Protein AF-A0A5K1AN43-F1 (afdb_monomer_lite)

Foldseek 3Di:
DLVVVLVCLVVLVVCVVPDVVSPPRDDPVVSVVSVVVVVVVVVVVVVVVVVVVVVVVVVVD

pLDDT: mean 90.2, std 13.84, range [47.25, 98.06]

Organism: NCBI:txid210225

Secondary structure (DSSP, 8-state):
-HHHHHHTHHHHHHHHHH-TT---PPPHHHHHHHHHHHHHHHHHHHHHHHHHHHHTTGGG-

Sequence (61 aa):
MLRDALFYKDAFQHLAFVDANYTNLLSDDEWSYATTLCRFLKLFYNVTNIFSATRNITANM

Structure (mmCIF, N/CA/C/O backbone):
data_AF-A0A5K1AN43-F1
#
_entry.id   AF-A0A5K1AN43-F1
#
loop_
_atom_site.group_PDB
_atom_site.id
_atom_site.type_symbol
_atom_site.label_atom_id
_atom_site.label_alt_id
_atom_site.label_comp_id
_atom_site.label_asym_id
_atom_site.label_entity_id
_atom_site.label_seq_id
_atom_site.pdbx_PDB_ins_co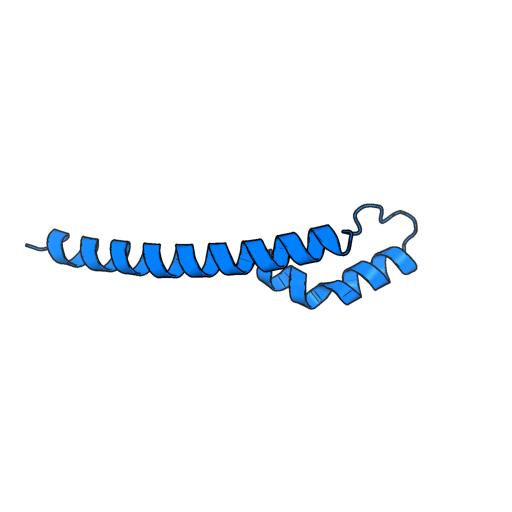de
_atom_site.Cartn_x
_atom_site.Cartn_y
_atom_site.Cartn_z
_atom_site.occupancy
_atom_site.B_iso_or_equiv
_atom_site.auth_seq_id
_atom_site.auth_comp_id
_atom_site.auth_asym_id
_atom_site.auth_atom_id
_atom_site.pdbx_PDB_model_num
ATOM 1 N N . MET A 1 1 ? -8.900 -4.511 -1.017 1.00 81.12 1 MET A N 1
ATOM 2 C CA . MET A 1 1 ? -8.418 -3.669 -2.138 1.00 81.12 1 MET A CA 1
ATOM 3 C C . MET A 1 1 ? -7.069 -3.011 -1.847 1.00 81.12 1 MET A C 1
ATOM 5 O O . MET A 1 1 ? -6.102 -3.486 -2.415 1.00 81.12 1 MET A O 1
ATOM 9 N N . LEU A 1 2 ? -6.930 -2.000 -0.969 1.00 92.12 2 LEU A N 1
ATOM 10 C CA . LEU A 1 2 ? -5.611 -1.355 -0.749 1.00 92.12 2 LEU A CA 1
ATOM 11 C C . LEU A 1 2 ? -4.608 -2.241 0.011 1.00 92.12 2 LEU A C 1
ATOM 13 O O . LEU A 1 2 ? -3.468 -2.383 -0.412 1.00 92.12 2 LEU A O 1
ATOM 17 N N . ARG A 1 3 ? -5.040 -2.881 1.107 1.00 94.00 3 ARG A N 1
ATOM 18 C CA . ARG A 1 3 ? -4.199 -3.828 1.863 1.00 94.00 3 ARG A CA 1
ATOM 19 C C . ARG A 1 3 ? -3.669 -4.950 0.971 1.00 94.00 3 ARG A C 1
ATOM 21 O O . ARG A 1 3 ? -2.526 -5.356 1.127 1.00 94.00 3 ARG A O 1
ATOM 28 N N . ASP A 1 4 ? -4.509 -5.431 0.061 1.00 94.25 4 ASP A N 1
ATOM 29 C CA . ASP A 1 4 ? -4.158 -6.530 -0.835 1.00 94.25 4 ASP A CA 1
ATOM 30 C C . ASP A 1 4 ? -3.145 -6.069 -1.891 1.00 94.25 4 ASP A C 1
ATOM 32 O O . ASP A 1 4 ? -2.188 -6.778 -2.175 1.00 94.25 4 ASP A O 1
ATOM 36 N N . ALA A 1 5 ? -3.289 -4.837 -2.394 1.00 94.62 5 ALA A N 1
ATOM 37 C CA . ALA A 1 5 ? -2.345 -4.232 -3.331 1.00 94.62 5 ALA A CA 1
ATOM 38 C C . ALA A 1 5 ? -0.918 -4.109 -2.764 1.00 94.62 5 ALA A C 1
ATOM 40 O O . ALA A 1 5 ? 0.037 -4.221 -3.527 1.00 94.62 5 ALA A O 1
ATOM 41 N N . LEU A 1 6 ? -0.753 -3.952 -1.441 1.00 96.06 6 LEU A N 1
ATOM 42 C CA . LEU A 1 6 ? 0.573 -3.927 -0.801 1.00 96.06 6 LEU A CA 1
ATOM 43 C C . LEU A 1 6 ? 1.361 -5.228 -1.022 1.00 96.06 6 LEU A C 1
ATOM 45 O O . LEU A 1 6 ? 2.580 -5.174 -1.159 1.00 96.06 6 LEU A O 1
ATOM 49 N N . PHE A 1 7 ? 0.691 -6.386 -1.096 1.00 96.06 7 PHE A N 1
ATOM 50 C CA . PHE A 1 7 ? 1.360 -7.666 -1.374 1.00 96.06 7 PHE A CA 1
ATOM 51 C C . PHE A 1 7 ? 1.894 -7.757 -2.805 1.00 96.06 7 PHE A C 1
ATOM 53 O O . PHE A 1 7 ? 2.786 -8.553 -3.075 1.00 96.06 7 PHE A O 1
ATOM 60 N N . TYR A 1 8 ? 1.360 -6.942 -3.713 1.00 96.19 8 TYR A N 1
ATOM 61 C CA . TYR A 1 8 ? 1.737 -6.922 -5.121 1.00 96.19 8 TYR A CA 1
ATOM 62 C C . TYR A 1 8 ? 2.709 -5.786 -5.457 1.00 96.19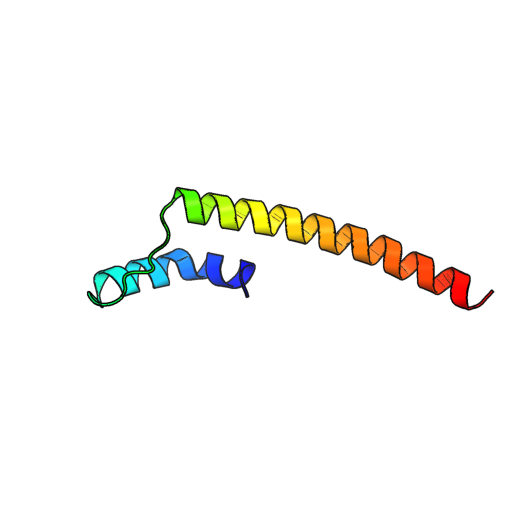 8 TYR A C 1
ATOM 64 O O . TYR A 1 8 ? 2.901 -5.508 -6.638 1.00 96.19 8 TYR A O 1
ATOM 72 N N . LYS A 1 9 ? 3.342 -5.138 -4.463 1.00 95.69 9 LYS A N 1
ATOM 73 C CA . LYS A 1 9 ? 4.316 -4.052 -4.693 1.00 95.69 9 LYS A CA 1
ATOM 74 C C . LYS A 1 9 ? 5.346 -4.425 -5.767 1.00 95.69 9 LYS A C 1
ATOM 76 O O . LYS A 1 9 ? 5.515 -3.681 -6.731 1.00 95.69 9 LYS A O 1
ATOM 81 N N . ASP A 1 10 ? 5.950 -5.603 -5.650 1.00 96.38 10 ASP A N 1
ATOM 82 C CA . ASP A 1 10 ? 6.969 -6.077 -6.594 1.00 96.38 10 ASP A CA 1
ATOM 83 C C . ASP A 1 10 ? 6.387 -6.335 -7.992 1.00 96.38 10 ASP A C 1
ATOM 85 O O . ASP A 1 10 ? 7.049 -6.102 -9.000 1.00 96.38 10 ASP A O 1
ATOM 89 N N . ALA A 1 11 ? 5.121 -6.755 -8.079 1.00 96.88 11 ALA A N 1
ATOM 90 C CA . ALA A 1 11 ? 4.437 -6.925 -9.358 1.00 96.88 11 ALA A CA 1
ATOM 91 C C . ALA A 1 11 ? 4.199 -5.574 -10.053 1.00 96.88 11 ALA A C 1
ATOM 93 O O . ALA A 1 11 ? 4.380 -5.479 -11.264 1.00 96.88 11 ALA A O 1
ATOM 94 N N . PHE A 1 12 ? 3.865 -4.515 -9.306 1.00 96.56 12 PHE A N 1
ATOM 95 C CA . PHE A 1 12 ? 3.767 -3.158 -9.857 1.00 96.56 12 PHE A CA 1
ATOM 96 C C . PHE A 1 12 ? 5.130 -2.616 -10.302 1.00 96.56 12 PHE A C 1
ATOM 98 O O . PHE A 1 12 ? 5.217 -1.982 -11.352 1.00 96.56 12 PHE A O 1
ATOM 105 N N . GLN A 1 13 ? 6.197 -2.892 -9.547 1.00 96.56 13 GLN A N 1
ATOM 106 C CA . GLN A 1 13 ? 7.563 -2.542 -9.952 1.00 96.56 13 GLN A CA 1
ATOM 107 C C . GLN A 1 13 ? 7.974 -3.276 -11.232 1.00 96.56 13 GLN A C 1
ATOM 109 O O . GLN A 1 13 ? 8.522 -2.665 -12.148 1.00 96.56 13 GLN A O 1
ATOM 114 N N . HIS A 1 14 ? 7.668 -4.571 -11.326 1.00 97.38 14 HIS A N 1
ATOM 115 C CA . HIS A 1 14 ? 7.935 -5.350 -12.527 1.00 97.38 14 HIS A CA 1
ATOM 116 C C . HIS A 1 14 ? 7.120 -4.848 -13.724 1.00 97.38 14 HIS A C 1
ATOM 118 O O . HIS A 1 14 ? 7.668 -4.723 -14.815 1.00 97.38 14 HIS A O 1
ATOM 124 N N . LEU A 1 15 ? 5.847 -4.490 -13.522 1.00 97.25 15 LEU A N 1
ATOM 125 C CA . LEU A 1 15 ? 5.003 -3.908 -14.565 1.00 97.25 15 LEU A CA 1
ATOM 126 C C . LEU A 1 15 ? 5.601 -2.608 -15.117 1.00 97.25 15 LEU A C 1
ATOM 128 O O . LEU A 1 15 ? 5.711 -2.465 -16.328 1.00 97.25 15 LEU A O 1
ATOM 132 N N . ALA A 1 16 ? 6.057 -1.710 -14.242 1.00 96.38 16 ALA A N 1
ATOM 133 C CA . ALA A 1 16 ? 6.729 -0.474 -14.648 1.00 96.38 16 ALA A CA 1
ATOM 134 C C . ALA A 1 16 ? 8.042 -0.713 -15.407 1.00 96.38 16 ALA A C 1
ATOM 136 O O . ALA A 1 16 ? 8.462 0.123 -16.202 1.00 96.38 16 ALA A O 1
ATOM 137 N N . PHE A 1 17 ? 8.699 -1.849 -15.162 1.00 96.12 17 PHE A N 1
ATOM 138 C CA . PHE A 1 17 ? 9.902 -2.238 -15.886 1.00 96.12 17 PHE A CA 1
ATOM 139 C C . PHE A 1 17 ? 9.595 -2.773 -17.294 1.00 96.12 17 PHE A C 1
ATOM 141 O O . PHE A 1 17 ? 10.351 -2.495 -18.222 1.00 96.12 17 PHE A O 1
ATOM 148 N N . VAL A 1 18 ? 8.516 -3.547 -17.465 1.00 97.94 18 VAL A N 1
ATOM 149 C CA . VAL A 1 18 ? 8.195 -4.203 -18.749 1.00 97.94 18 VAL A CA 1
ATOM 150 C C . VAL A 1 18 ? 7.285 -3.379 -19.661 1.00 97.94 18 VAL A C 1
ATOM 152 O O . VAL A 1 18 ? 7.369 -3.525 -20.879 1.00 97.94 18 VAL A O 1
ATOM 155 N N . ASP A 1 19 ? 6.425 -2.524 -19.105 1.00 97.81 19 ASP A N 1
ATOM 156 C CA . ASP A 1 19 ? 5.500 -1.673 -19.854 1.00 97.81 19 ASP A CA 1
ATOM 157 C C . ASP A 1 19 ? 5.850 -0.196 -19.663 1.00 97.81 19 ASP A C 1
ATOM 159 O O . ASP A 1 19 ? 5.522 0.424 -18.653 1.00 97.81 19 ASP A O 1
ATOM 163 N N . ALA A 1 20 ? 6.475 0.394 -20.682 1.00 95.31 20 ALA A N 1
ATOM 164 C CA . ALA A 1 20 ? 6.860 1.802 -20.679 1.00 95.31 20 ALA A CA 1
ATOM 165 C C . ALA A 1 20 ? 5.663 2.775 -20.638 1.00 95.31 20 ALA A C 1
ATOM 167 O O . ALA A 1 20 ? 5.849 3.949 -20.322 1.00 95.31 20 ALA A O 1
ATOM 168 N N . ASN A 1 21 ? 4.442 2.320 -20.952 1.00 97.56 21 ASN A N 1
ATOM 169 C CA . ASN A 1 21 ? 3.239 3.150 -20.851 1.00 97.56 21 ASN A CA 1
ATOM 170 C C . ASN A 1 21 ? 2.667 3.178 -19.426 1.00 97.56 21 ASN A C 1
ATOM 172 O O . ASN A 1 21 ? 1.809 4.013 -19.122 1.00 97.56 21 ASN A O 1
ATOM 176 N N . TYR A 1 22 ? 3.132 2.294 -18.540 1.00 96.94 22 TYR A N 1
ATOM 177 C CA . TYR A 1 22 ? 2.711 2.275 -17.149 1.00 96.94 22 TYR A CA 1
ATOM 178 C C . TYR A 1 22 ? 3.405 3.393 -16.359 1.00 96.94 22 TYR A C 1
ATOM 180 O O . TYR A 1 22 ? 4.535 3.263 -15.896 1.00 96.94 22 TYR A O 1
ATOM 188 N N . THR A 1 23 ? 2.703 4.513 -16.180 1.00 94.38 23 THR A N 1
ATOM 189 C CA . THR A 1 23 ? 3.238 5.726 -15.530 1.00 94.38 23 THR A CA 1
ATOM 190 C C . THR A 1 23 ? 2.782 5.910 -14.080 1.00 94.38 23 THR A C 1
ATOM 192 O O . THR A 1 23 ? 3.167 6.875 -13.426 1.00 94.38 23 THR A O 1
ATOM 195 N N . ASN A 1 24 ? 1.985 4.982 -13.543 1.00 92.31 24 ASN A N 1
ATOM 196 C CA . ASN A 1 24 ? 1.377 5.081 -12.210 1.00 92.31 24 ASN A CA 1
ATOM 197 C C . ASN A 1 24 ? 2.119 4.271 -11.133 1.00 92.31 24 ASN A C 1
ATOM 199 O O . ASN A 1 24 ? 1.501 3.777 -10.187 1.00 92.31 24 ASN A O 1
ATOM 203 N N . LEU A 1 25 ? 3.435 4.095 -11.265 1.00 95.69 25 LEU A N 1
ATOM 204 C CA . LEU A 1 25 ? 4.221 3.459 -10.211 1.00 95.69 25 LEU A CA 1
ATOM 205 C C . LEU A 1 25 ? 4.304 4.381 -8.991 1.00 95.69 25 LEU A C 1
ATOM 207 O O . LEU A 1 25 ? 4.744 5.522 -9.096 1.00 95.69 25 LEU A O 1
ATOM 211 N N . LEU A 1 26 ? 3.918 3.855 -7.831 1.00 96.25 26 LEU A N 1
ATOM 212 C CA . LEU A 1 26 ? 4.078 4.556 -6.563 1.00 96.25 26 LEU A CA 1
ATOM 213 C C . LEU A 1 26 ? 5.551 4.584 -6.137 1.00 96.25 26 LEU A C 1
ATOM 215 O O . LEU A 1 26 ? 6.263 3.580 -6.245 1.00 96.25 26 LEU A O 1
ATOM 219 N N . SER A 1 27 ? 5.967 5.717 -5.585 1.00 96.69 27 SER A N 1
ATOM 220 C CA . SER A 1 27 ? 7.238 5.893 -4.882 1.00 96.69 27 SER A CA 1
ATOM 221 C C . SER A 1 27 ? 7.294 5.089 -3.577 1.00 96.69 27 SER A C 1
ATOM 223 O O . SER A 1 27 ? 6.272 4.662 -3.032 1.00 96.69 27 SER A O 1
ATOM 225 N N . ASP A 1 28 ? 8.497 4.888 -3.033 1.00 96.19 28 ASP A N 1
ATOM 226 C CA . ASP A 1 28 ? 8.664 4.194 -1.750 1.00 96.19 28 ASP A CA 1
ATOM 227 C C . ASP A 1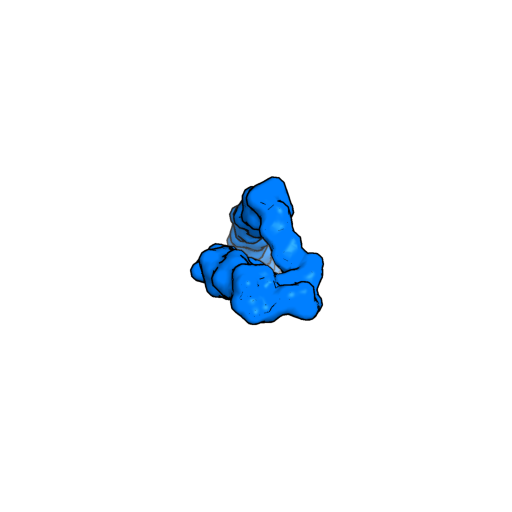 28 ? 7.962 4.913 -0.587 1.00 96.19 28 ASP A C 1
ATOM 229 O O . ASP A 1 28 ? 7.387 4.251 0.283 1.00 96.19 28 ASP A O 1
ATOM 233 N N . ASP A 1 29 ? 7.926 6.247 -0.613 1.00 98.06 29 ASP A N 1
ATOM 234 C CA . ASP A 1 29 ? 7.202 7.053 0.371 1.00 98.06 29 ASP A CA 1
ATOM 235 C C . ASP A 1 29 ? 5.685 6.842 0.272 1.00 98.06 29 ASP A C 1
ATOM 237 O O . ASP A 1 29 ? 5.014 6.674 1.292 1.00 98.06 29 ASP A O 1
ATOM 241 N N . GLU A 1 30 ? 5.132 6.760 -0.940 1.00 97.38 30 GLU A N 1
ATOM 242 C CA . GLU A 1 30 ? 3.711 6.457 -1.151 1.00 97.38 30 GLU A CA 1
ATOM 243 C C . GLU A 1 30 ? 3.357 5.028 -0.713 1.00 97.38 30 GLU A C 1
ATOM 245 O O . GLU A 1 30 ? 2.314 4.812 -0.087 1.00 97.38 30 GLU A O 1
ATOM 250 N N . TRP A 1 31 ? 4.239 4.049 -0.949 1.00 97.31 31 TRP A N 1
ATOM 251 C CA . TRP A 1 31 ? 4.080 2.690 -0.415 1.00 97.31 31 TRP A CA 1
ATOM 252 C C . TRP A 1 31 ? 4.100 2.664 1.119 1.00 97.31 31 TRP A C 1
ATOM 254 O O . TRP A 1 31 ? 3.291 1.969 1.751 1.00 97.31 31 TRP A O 1
ATOM 264 N N . SER A 1 32 ? 5.002 3.431 1.733 1.00 97.56 32 SER A N 1
ATOM 265 C CA . SER A 1 32 ? 5.093 3.583 3.189 1.00 97.56 32 SER A CA 1
ATOM 266 C C . SER A 1 32 ? 3.835 4.242 3.765 1.00 97.56 32 SER A C 1
ATOM 268 O O . SER A 1 32 ? 3.252 3.760 4.748 1.00 97.56 32 SER A O 1
ATOM 270 N N . TYR A 1 33 ? 3.341 5.287 3.099 1.00 97.62 33 TYR A N 1
ATOM 271 C CA . TYR A 1 33 ? 2.090 5.951 3.440 1.00 97.62 33 TYR A CA 1
ATOM 272 C C . TYR A 1 33 ? 0.898 4.988 3.353 1.00 97.62 33 TYR A C 1
ATOM 274 O O . TYR A 1 33 ? 0.148 4.857 4.322 1.00 97.62 33 TYR A O 1
ATOM 282 N N . ALA A 1 34 ? 0.750 4.246 2.251 1.00 97.06 34 ALA A N 1
ATOM 283 C CA . ALA A 1 34 ? -0.328 3.273 2.068 1.00 97.06 34 ALA A CA 1
ATOM 284 C C . ALA A 1 34 ? -0.304 2.165 3.138 1.00 97.06 34 ALA A C 1
ATOM 286 O O . ALA A 1 34 ? -1.350 1.763 3.660 1.00 97.06 34 ALA A O 1
ATOM 287 N N . THR A 1 35 ? 0.894 1.713 3.519 1.00 97.31 35 THR A N 1
ATOM 288 C CA . THR A 1 35 ? 1.097 0.744 4.606 1.00 97.31 35 THR A CA 1
ATOM 289 C C . THR A 1 35 ? 0.626 1.306 5.946 1.00 97.31 35 THR A C 1
ATOM 291 O O . THR A 1 35 ? -0.118 0.652 6.686 1.00 97.31 35 THR A O 1
ATOM 294 N N . THR A 1 36 ? 1.014 2.544 6.246 1.00 97.88 36 THR A N 1
ATOM 295 C CA . THR A 1 36 ? 0.617 3.254 7.464 1.00 97.88 36 THR A CA 1
ATOM 296 C C . THR A 1 36 ? -0.896 3.472 7.511 1.00 97.88 36 THR A C 1
ATOM 298 O O . THR A 1 36 ? -1.538 3.155 8.515 1.00 97.88 36 THR A O 1
ATOM 301 N N . LEU A 1 37 ? -1.497 3.906 6.402 1.00 97.56 37 LEU A N 1
ATOM 302 C CA . LEU A 1 37 ? -2.939 4.085 6.268 1.00 97.56 37 LEU A CA 1
ATOM 303 C C . LEU A 1 37 ? -3.697 2.775 6.518 1.00 97.56 37 LEU A C 1
ATOM 305 O O . LEU A 1 37 ? -4.659 2.758 7.284 1.00 97.56 37 LEU A O 1
ATOM 309 N N . CYS A 1 38 ? -3.236 1.650 5.961 1.00 97.44 38 CYS A N 1
ATOM 310 C CA . CYS A 1 38 ? -3.850 0.342 6.206 1.00 97.44 38 CYS A CA 1
ATOM 311 C C . CYS A 1 38 ? -3.834 -0.057 7.692 1.00 97.44 38 CYS A C 1
ATOM 313 O O . CYS A 1 38 ? -4.790 -0.675 8.171 1.00 97.44 38 CYS A O 1
ATOM 315 N N . ARG A 1 39 ? -2.789 0.310 8.448 1.00 96.50 39 ARG A N 1
ATOM 316 C CA . ARG A 1 39 ? -2.742 0.077 9.903 1.00 96.50 39 ARG A CA 1
ATOM 317 C C . ARG A 1 39 ? -3.801 0.893 10.640 1.00 96.50 39 ARG A C 1
ATOM 319 O O . ARG A 1 39 ? -4.499 0.337 11.489 1.00 96.50 39 ARG A O 1
ATOM 326 N N . PHE A 1 40 ? -3.947 2.173 10.302 1.00 97.31 40 PHE A N 1
ATOM 327 C CA . PHE A 1 40 ? -4.976 3.032 10.892 1.00 97.31 40 PHE A CA 1
ATOM 328 C C . PHE A 1 40 ? -6.387 2.554 10.548 1.00 97.31 40 PHE A C 1
ATOM 330 O O . PHE A 1 40 ? -7.220 2.433 11.442 1.00 97.31 40 PHE A O 1
ATOM 337 N N . LEU A 1 41 ? -6.635 2.189 9.287 1.00 96.31 41 LEU A N 1
ATOM 338 C CA . LEU A 1 41 ? -7.925 1.653 8.849 1.00 96.31 41 LEU A CA 1
ATOM 339 C C . LEU A 1 41 ? -8.287 0.355 9.581 1.00 96.31 41 LEU A C 1
ATOM 341 O O . LEU A 1 41 ? -9.443 0.167 9.952 1.00 96.31 41 LEU A O 1
ATOM 345 N N . LYS A 1 42 ? -7.309 -0.51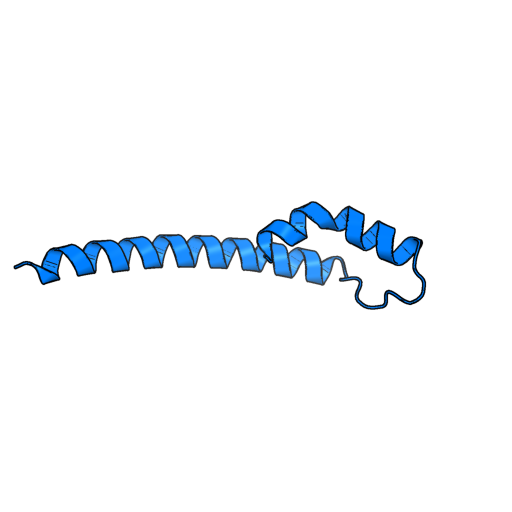9 9.853 1.00 95.62 42 LYS A N 1
ATOM 346 C CA . LYS A 1 42 ? -7.532 -1.730 10.656 1.00 95.62 42 LYS A CA 1
ATOM 347 C C . LYS A 1 42 ? -7.946 -1.396 12.091 1.00 95.62 42 LYS A C 1
ATOM 349 O O . LYS A 1 42 ? -8.875 -2.011 12.610 1.00 95.62 42 LYS A O 1
ATOM 354 N N . LEU A 1 43 ? -7.268 -0.443 12.734 1.00 96.62 43 LEU A N 1
ATOM 355 C CA . LEU A 1 43 ? -7.631 -0.003 14.083 1.00 96.62 43 LEU A CA 1
ATOM 356 C C . LEU A 1 43 ? -9.037 0.602 14.099 1.00 96.62 43 LEU A C 1
ATOM 358 O O . LEU A 1 43 ? -9.852 0.223 14.935 1.00 96.62 43 LEU A O 1
ATOM 362 N N . PHE A 1 44 ? -9.323 1.490 13.147 1.00 96.25 44 PHE A N 1
ATOM 363 C CA . PHE A 1 44 ? -10.629 2.118 13.005 1.00 96.25 44 PHE A CA 1
ATOM 364 C C . PHE A 1 44 ? -11.733 1.071 12.843 1.00 96.25 44 PHE A C 1
ATOM 366 O O . PHE A 1 44 ? -12.676 1.061 13.624 1.00 96.25 44 PHE A O 1
ATOM 373 N N . TYR A 1 45 ? -11.561 0.119 11.922 1.00 95.25 45 TYR A N 1
ATOM 374 C CA . TYR A 1 45 ? -12.499 -0.984 11.712 1.00 95.25 45 TYR A CA 1
ATOM 375 C C . TYR A 1 45 ? -12.773 -1.781 12.996 1.00 95.25 45 TYR A C 1
ATOM 377 O O . TYR A 1 45 ? -13.929 -2.026 13.341 1.00 95.25 45 TYR A O 1
ATOM 385 N N . ASN A 1 46 ? -11.723 -2.146 13.737 1.00 95.81 46 ASN A N 1
ATOM 386 C CA . ASN A 1 46 ? -11.870 -2.883 14.992 1.00 95.81 46 ASN A CA 1
ATOM 387 C C . ASN A 1 46 ? -12.691 -2.093 16.022 1.00 95.81 46 ASN A C 1
ATOM 389 O O . ASN A 1 46 ? -13.594 -2.645 16.648 1.00 95.81 46 ASN A O 1
ATOM 393 N N . VAL A 1 47 ? -12.398 -0.800 16.179 1.00 96.12 47 VAL A N 1
ATOM 394 C CA . VAL A 1 47 ? -13.103 0.085 17.114 1.00 96.12 47 VAL A CA 1
ATOM 395 C C . VAL A 1 47 ? -14.562 0.281 16.689 1.00 96.12 47 VAL A C 1
ATOM 397 O O . VAL A 1 47 ? -15.467 0.133 17.510 1.00 96.12 47 VAL A O 1
ATOM 400 N N . THR A 1 48 ? -14.819 0.535 15.404 1.00 95.31 48 THR A N 1
ATOM 401 C CA . THR A 1 48 ? -16.175 0.656 14.853 1.00 95.31 48 THR A CA 1
ATOM 402 C C . THR A 1 48 ? -16.994 -0.611 15.077 1.00 95.31 48 THR A C 1
ATOM 404 O O . THR A 1 48 ? -18.169 -0.515 15.430 1.00 95.31 48 THR A O 1
ATOM 407 N N . ASN A 1 49 ? -16.396 -1.796 14.939 1.00 93.75 49 ASN A N 1
ATOM 408 C CA . ASN A 1 49 ? -17.085 -3.056 15.215 1.00 93.75 49 ASN A CA 1
ATOM 409 C C . ASN A 1 49 ? -17.476 -3.208 16.690 1.00 93.75 49 ASN A C 1
ATOM 411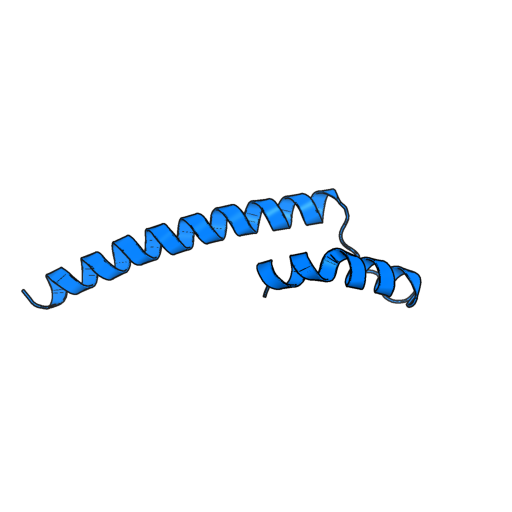 O O . ASN A 1 49 ? -18.584 -3.663 16.965 1.00 93.75 49 ASN A O 1
ATOM 415 N N . ILE A 1 50 ? -16.628 -2.785 17.635 1.00 93.06 50 ILE A N 1
ATOM 416 C CA . ILE A 1 50 ? -16.959 -2.806 19.073 1.00 93.06 50 ILE A CA 1
ATOM 417 C C . ILE A 1 50 ? -18.168 -1.901 19.359 1.00 93.06 50 ILE A C 1
ATOM 419 O O . ILE A 1 50 ? -19.123 -2.323 20.018 1.00 93.06 50 ILE A O 1
ATOM 423 N N . PHE A 1 51 ? -18.164 -0.676 18.825 1.00 89.69 51 PHE A N 1
ATOM 424 C CA . PHE A 1 51 ? -19.284 0.258 18.987 1.00 89.69 51 PHE A CA 1
ATOM 425 C C . PHE A 1 51 ? -20.565 -0.226 18.290 1.00 89.69 51 PHE A C 1
ATOM 427 O O . PHE A 1 51 ? -21.665 -0.087 18.821 1.00 89.69 51 PHE A O 1
ATOM 434 N N . SER A 1 52 ? -20.438 -0.836 17.113 1.00 87.94 52 SER A N 1
ATOM 435 C CA . SER A 1 52 ? -21.588 -1.368 16.372 1.00 87.94 52 SER A CA 1
ATOM 436 C C . SER A 1 52 ? -22.208 -2.571 17.084 1.00 87.94 52 SER A C 1
ATOM 438 O O . SER A 1 52 ? -23.428 -2.678 17.161 1.00 87.94 52 SER A O 1
ATOM 440 N N . ALA A 1 53 ? -21.381 -3.449 17.659 1.00 82.19 53 ALA A N 1
ATOM 441 C CA . ALA A 1 53 ? -21.844 -4.596 18.434 1.00 82.19 53 ALA A CA 1
ATOM 442 C C . ALA A 1 53 ? -22.567 -4.173 19.723 1.00 82.19 53 ALA A C 1
ATOM 444 O O . ALA A 1 53 ? -23.613 -4.729 20.045 1.00 82.19 53 ALA A O 1
ATOM 445 N N . THR A 1 54 ? -22.059 -3.160 20.431 1.00 71.25 54 THR A N 1
ATOM 446 C CA . THR A 1 54 ? -22.695 -2.637 21.655 1.00 71.25 54 THR A CA 1
ATOM 4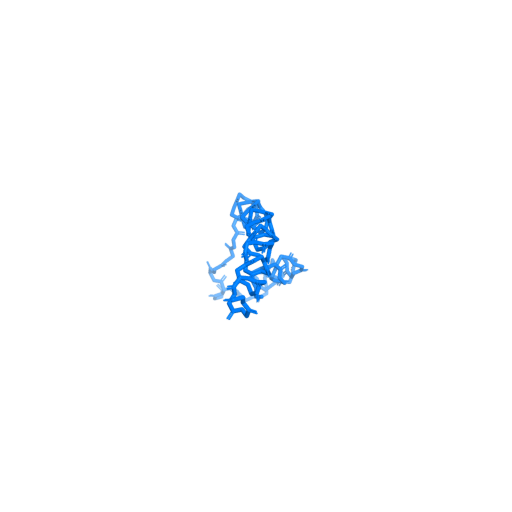47 C C . THR A 1 54 ? -24.027 -1.938 21.379 1.00 71.25 54 THR A C 1
ATOM 449 O O . THR A 1 54 ? -24.957 -2.080 22.169 1.00 71.25 54 THR A O 1
ATOM 452 N N . ARG A 1 55 ? -24.180 -1.269 20.228 1.00 59.50 55 ARG A N 1
ATOM 453 C CA . ARG A 1 55 ? -25.456 -0.655 19.812 1.00 59.50 55 ARG A CA 1
ATOM 454 C C . ARG A 1 55 ? -26.567 -1.676 19.529 1.00 59.50 55 ARG A C 1
ATOM 456 O O . ARG A 1 55 ? -27.739 -1.350 19.673 1.00 59.50 55 ARG A O 1
ATOM 463 N N . ASN A 1 56 ? -26.214 -2.907 19.163 1.00 57.06 56 ASN A N 1
ATOM 464 C CA . ASN A 1 56 ? -27.192 -3.974 18.933 1.00 57.06 56 ASN A CA 1
ATOM 465 C C . ASN A 1 56 ? -27.727 -4.597 20.236 1.00 57.06 56 ASN A C 1
ATOM 467 O O . ASN A 1 56 ? -28.749 -5.273 20.197 1.00 57.06 56 ASN A O 1
ATOM 471 N N . ILE A 1 57 ? -27.078 -4.364 21.384 1.00 55.31 57 ILE A N 1
ATOM 472 C CA . ILE A 1 57 ? -27.536 -4.880 22.687 1.00 55.31 57 ILE A CA 1
ATOM 473 C C . ILE A 1 57 ? -28.690 -4.026 23.234 1.00 55.31 57 ILE A C 1
ATOM 475 O O . ILE A 1 57 ? -29.626 -4.561 23.818 1.00 55.31 57 ILE A O 1
ATOM 479 N N . THR A 1 58 ? -28.669 -2.709 23.012 1.00 53.56 58 THR A N 1
ATOM 480 C CA . THR A 1 58 ? -29.703 -1.784 23.513 1.00 53.56 58 THR A CA 1
ATOM 481 C C . THR A 1 58 ? -30.913 -1.636 22.593 1.00 53.56 58 THR A C 1
ATOM 483 O O . THR A 1 58 ? -31.900 -1.033 22.993 1.00 53.56 58 THR A O 1
ATOM 486 N N . ALA A 1 59 ? -30.868 -2.178 21.373 1.00 54.38 59 ALA A N 1
ATOM 487 C CA . ALA A 1 59 ? -31.991 -2.123 20.435 1.00 54.38 59 ALA A CA 1
ATOM 488 C C . ALA A 1 59 ? -33.104 -3.151 20.738 1.00 54.38 59 ALA A C 1
ATOM 490 O O . ALA A 1 59 ? -34.168 -3.075 20.131 1.00 54.38 59 ALA A O 1
ATOM 491 N N . ASN A 1 60 ? -32.865 -4.099 21.654 1.00 50.22 60 ASN A N 1
ATOM 492 C CA . ASN A 1 60 ? -33.846 -5.094 22.105 1.00 50.22 60 ASN A CA 1
ATOM 493 C C . ASN A 1 60 ? -34.099 -5.031 23.626 1.00 50.22 60 ASN A C 1
ATOM 495 O O . ASN A 1 60 ? -34.371 -6.058 24.248 1.00 50.22 60 ASN A O 1
ATOM 499 N N . MET A 1 61 ? -33.954 -3.847 24.230 1.00 47.25 61 MET A N 1
ATOM 500 C CA . MET A 1 61 ? -34.412 -3.583 25.599 1.00 47.25 61 MET A CA 1
ATOM 501 C C . MET A 1 61 ? -35.615 -2.649 25.582 1.00 47.25 61 MET A C 1
ATOM 503 O O . MET A 1 61 ? -35.596 -1.696 24.772 1.00 47.25 61 MET A O 1
#

Radius of gyration: 18.38 Å; chains: 1; bounding box: 44×15×46 Å